Protein AF-A0A351CKR7-F1 (afdb_monomer)

Solvent-accessible surface area (backbone atoms only — not comparable to full-atom values): 3885 Å² total; per-residue (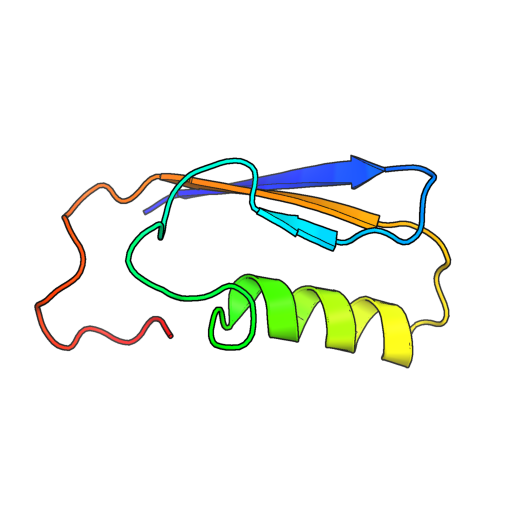Å²): 109,48,79,46,78,45,81,40,88,48,62,60,71,45,78,79,41,53,66,80,92,47,55,69,95,65,28,42,66,54,51,50,51,52,48,52,29,62,77,68,70,50,62,48,16,31,42,33,33,44,48,66,80,62,84,89,86,78,88,73,90,74,91

Foldseek 3Di:
DDKDKDKAQAQDEDEPEDPVVADLVRQVVNVVQNVVCVVVVDRMYMYMYDDDPDDDDDPDDGD

pLDDT: mean 87.16, std 14.73, range [45.19, 97.75]

Mean predicted aligned error: 5.48 Å

Secondary structure (DSSP, 8-state):
-EEEEEEESSS-EEEEES-TTS-GGG-HHHHHHHHHHHHHT---EEEEEEE-SS-S-SS-S--

Radius of gyration: 12.19 Å; Cα contacts (8 Å, |Δi|>4): 91; chains: 1; bounding box: 31×19×27 Å

Structure (mmCIF, N/CA/C/O backbone):
data_AF-A0A351CKR7-F1
#
_entry.id   AF-A0A351CKR7-F1
#
loop_
_atom_site.group_PDB
_atom_site.id
_atom_site.type_symbol
_atom_site.label_atom_id
_atom_site.label_alt_id
_atom_site.label_comp_id
_atom_site.label_asym_id
_atom_site.label_entity_id
_atom_site.label_seq_id
_atom_site.pdbx_PDB_ins_code
_atom_site.Cartn_x
_atom_site.Cartn_y
_atom_site.Cartn_z
_atom_site.occupancy
_atom_site.B_iso_or_equiv
_atom_site.auth_seq_id
_atom_site.auth_comp_id
_atom_site.auth_asym_id
_atom_site.auth_atom_id
_atom_site.pdbx_PDB_model_num
ATOM 1 N N . ASP A 1 1 ? 14.343 -3.578 -1.881 1.00 75.12 1 ASP A N 1
ATOM 2 C CA . ASP A 1 1 ? 13.280 -2.561 -1.771 1.00 75.12 1 ASP A CA 1
ATOM 3 C C . ASP A 1 1 ? 12.827 -2.434 -0.329 1.00 75.12 1 ASP A C 1
ATOM 5 O O . ASP A 1 1 ? 13.116 -3.332 0.455 1.00 75.12 1 ASP A O 1
ATOM 9 N N . GLU A 1 2 ? 12.200 -1.317 0.025 1.00 90.19 2 GLU A N 1
ATOM 10 C CA . GLU A 1 2 ? 11.678 -1.027 1.366 1.00 90.19 2 GLU A CA 1
ATOM 11 C C . GLU A 1 2 ? 10.290 -0.382 1.251 1.00 90.19 2 GLU A C 1
ATOM 13 O O . GLU A 1 2 ? 10.071 0.469 0.387 1.00 90.19 2 GLU A O 1
ATOM 18 N N . LEU A 1 3 ? 9.360 -0.794 2.115 1.00 92.06 3 LEU A N 1
ATOM 19 C CA . LEU A 1 3 ? 8.016 -0.227 2.224 1.00 92.06 3 LEU A CA 1
ATOM 20 C C . LEU A 1 3 ? 7.869 0.465 3.573 1.00 92.06 3 LEU A C 1
ATOM 22 O O . LEU A 1 3 ? 8.218 -0.103 4.607 1.00 92.06 3 LEU A O 1
ATOM 26 N N . LYS A 1 4 ? 7.321 1.678 3.561 1.00 95.62 4 LYS A N 1
ATOM 27 C CA . LYS A 1 4 ? 6.991 2.430 4.772 1.00 95.62 4 LYS A CA 1
ATOM 28 C C . LYS A 1 4 ? 5.496 2.671 4.836 1.00 95.62 4 LYS A C 1
ATOM 30 O O . LYS A 1 4 ? 4.894 3.088 3.849 1.00 95.62 4 LYS A O 1
ATOM 35 N N . PHE A 1 5 ? 4.936 2.445 6.018 1.00 95.38 5 PHE A N 1
ATOM 36 C CA . PHE A 1 5 ? 3.522 2.628 6.304 1.00 95.38 5 PHE A CA 1
ATOM 37 C C . PHE A 1 5 ? 3.359 3.543 7.511 1.00 95.38 5 PHE A C 1
ATOM 39 O O . PHE A 1 5 ? 4.021 3.350 8.531 1.00 95.38 5 PHE A O 1
ATOM 46 N N . SER A 1 6 ? 2.436 4.493 7.409 1.00 96.94 6 SER A N 1
ATOM 47 C CA . SER A 1 6 ? 1.984 5.302 8.539 1.00 96.94 6 SER A CA 1
ATOM 48 C C . SER A 1 6 ? 0.465 5.280 8.591 1.00 96.94 6 SER A C 1
ATOM 50 O O . SER A 1 6 ? -0.193 5.730 7.654 1.00 96.94 6 SER A O 1
ATOM 52 N N . THR A 1 7 ? -0.099 4.775 9.685 1.00 96.38 7 THR A N 1
ATOM 53 C CA . THR A 1 7 ? -1.550 4.743 9.898 1.00 96.38 7 THR A CA 1
ATOM 54 C C . THR A 1 7 ? -2.115 6.146 10.088 1.00 96.38 7 THR A C 1
ATOM 56 O O . THR A 1 7 ? -1.509 6.984 10.761 1.00 96.38 7 THR A O 1
ATOM 59 N N . THR A 1 8 ? -3.301 6.396 9.546 1.00 96.00 8 THR A N 1
ATOM 60 C CA . THR A 1 8 ? -4.027 7.661 9.693 1.00 96.00 8 THR A CA 1
ATOM 61 C C . THR A 1 8 ? -5.379 7.425 10.365 1.00 96.00 8 THR A C 1
ATOM 63 O O . THR A 1 8 ? -5.904 6.315 10.375 1.00 96.00 8 THR A O 1
ATOM 66 N N . LYS A 1 9 ? -5.956 8.483 10.947 1.00 96.19 9 LYS A N 1
ATOM 67 C CA . LYS A 1 9 ? -7.301 8.439 11.550 1.00 96.19 9 LYS A CA 1
ATOM 68 C C . LYS A 1 9 ? -8.443 8.572 10.526 1.00 96.19 9 LYS A C 1
ATOM 70 O O . LYS A 1 9 ? -9.598 8.498 10.919 1.00 96.19 9 LYS A O 1
ATOM 75 N N . SER A 1 10 ? -8.120 8.825 9.257 1.00 94.69 10 SER A N 1
ATOM 76 C CA . SER A 1 10 ? -9.072 8.859 8.135 1.00 94.69 10 SER A CA 1
ATOM 77 C C . SER A 1 10 ? -9.051 7.508 7.435 1.00 94.69 10 SER A C 1
ATOM 79 O O . SER A 1 10 ? -8.006 6.884 7.453 1.00 94.69 10 SER A O 1
ATOM 81 N N . ALA A 1 11 ? -10.124 7.086 6.765 1.00 96.12 11 ALA A N 1
ATOM 82 C CA . ALA A 1 11 ? -10.157 5.832 6.005 1.00 96.12 11 ALA A CA 1
ATOM 83 C C . ALA A 1 11 ? -9.328 5.868 4.702 1.00 96.12 11 ALA A C 1
ATOM 85 O O . ALA A 1 11 ? -9.232 4.871 3.991 1.00 96.12 11 ALA A O 1
ATOM 86 N N . GLU A 1 12 ? -8.726 7.005 4.360 1.00 96.75 12 GLU A N 1
ATOM 87 C CA . GLU A 1 12 ? -7.968 7.152 3.120 1.00 96.75 12 GLU A CA 1
ATOM 88 C C . GLU A 1 12 ? -6.679 6.320 3.107 1.00 96.75 12 GLU A C 1
ATOM 90 O O . GLU A 1 12 ? -5.830 6.406 4.002 1.00 96.75 12 GLU A O 1
ATOM 95 N N . ILE A 1 13 ? -6.513 5.549 2.034 1.00 96.75 13 ILE A N 1
ATOM 96 C CA . ILE A 1 13 ? -5.292 4.812 1.717 1.00 96.75 13 ILE A CA 1
ATOM 97 C C . ILE A 1 13 ? -4.654 5.492 0.516 1.00 96.75 13 ILE A C 1
ATOM 99 O O . ILE A 1 13 ? -5.247 5.513 -0.560 1.00 96.75 13 ILE A O 1
ATOM 103 N N . ILE A 1 14 ? -3.466 6.057 0.715 1.00 95.81 14 ILE A N 1
ATOM 104 C CA . ILE A 1 14 ? -2.780 6.865 -0.296 1.00 95.81 14 ILE A CA 1
ATOM 105 C C . ILE A 1 14 ? -1.312 6.473 -0.414 1.00 95.81 14 IL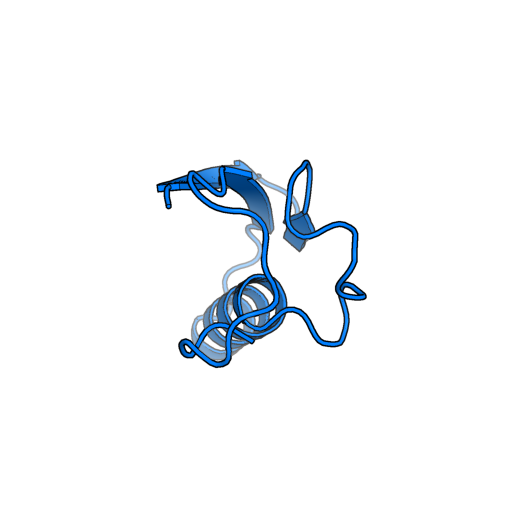E A C 1
ATOM 107 O O . ILE A 1 14 ? -0.634 6.205 0.588 1.00 95.81 14 ILE A O 1
ATOM 111 N N . ARG A 1 15 ? -0.788 6.507 -1.640 1.00 95.44 15 ARG A N 1
ATOM 112 C CA . ARG A 1 15 ? 0.646 6.372 -1.886 1.00 95.44 15 ARG A CA 1
ATOM 113 C C . ARG A 1 15 ? 1.291 7.751 -1.930 1.00 95.44 15 ARG A C 1
ATOM 115 O O . ARG A 1 15 ? 1.003 8.568 -2.794 1.00 95.44 15 ARG A O 1
ATOM 122 N N . VAL A 1 16 ? 2.173 8.008 -0.971 1.00 95.94 16 VAL A N 1
ATOM 123 C CA . VAL A 1 16 ? 2.858 9.296 -0.811 1.00 95.94 16 VAL A CA 1
ATOM 124 C C . VAL A 1 16 ? 4.088 9.392 -1.713 1.00 95.94 16 VAL A C 1
ATOM 126 O O . VAL A 1 16 ? 4.425 10.484 -2.161 1.00 95.94 16 VAL A O 1
ATOM 129 N N . SER A 1 17 ? 4.772 8.275 -1.976 1.00 93.94 17 SER A N 1
ATOM 130 C CA . SER A 1 17 ? 5.944 8.248 -2.860 1.00 93.94 17 SER A CA 1
ATOM 131 C C . SER A 1 17 ? 6.303 6.842 -3.340 1.00 93.94 17 SER A C 1
ATOM 133 O O . SER A 1 17 ? 5.962 5.847 -2.693 1.00 93.94 17 SER A O 1
ATOM 135 N N . GLY A 1 18 ? 7.048 6.766 -4.443 1.00 90.75 18 GLY A N 1
ATOM 136 C CA . GLY A 1 18 ? 7.492 5.522 -5.052 1.00 90.75 18 GLY A CA 1
ATOM 137 C C . GLY A 1 18 ? 6.440 4.883 -5.951 1.00 90.75 18 GLY A C 1
ATOM 138 O O . GLY A 1 18 ? 5.250 5.178 -5.864 1.00 90.75 18 GLY A O 1
ATOM 139 N N . ASN A 1 19 ? 6.901 3.970 -6.807 1.00 88.31 19 ASN A N 1
ATOM 140 C CA . ASN A 1 19 ? 6.069 3.223 -7.754 1.00 88.31 19 ASN A CA 1
ATOM 141 C C . ASN A 1 19 ? 5.224 4.127 -8.681 1.00 88.31 19 ASN A C 1
ATOM 143 O O . ASN A 1 19 ? 4.145 3.748 -9.125 1.00 88.31 19 ASN A O 1
ATOM 147 N N . GLU A 1 20 ? 5.720 5.326 -8.997 1.00 88.88 20 G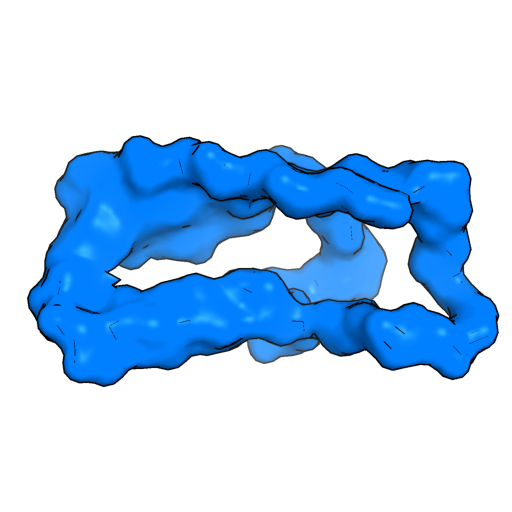LU A N 1
ATOM 148 C CA . GLU A 1 20 ? 5.011 6.386 -9.728 1.00 88.88 20 GLU A CA 1
ATOM 149 C C . GLU A 1 20 ? 4.565 5.942 -11.128 1.00 88.88 20 GLU A C 1
ATOM 151 O O . GLU A 1 20 ? 3.552 6.411 -11.639 1.00 88.88 20 GLU A O 1
ATOM 156 N N . CYS A 1 21 ? 5.287 4.992 -11.727 1.00 88.31 21 CYS A N 1
ATOM 157 C CA . CYS A 1 21 ? 4.955 4.392 -13.020 1.00 88.31 21 CYS A CA 1
ATOM 158 C C . CYS A 1 21 ? 3.746 3.437 -12.974 1.00 88.31 21 CYS A C 1
ATOM 160 O O . CYS A 1 21 ? 3.280 2.994 -14.023 1.00 88.31 21 CYS A O 1
ATOM 162 N N . VAL A 1 22 ? 3.249 3.086 -11.785 1.00 88.69 22 VAL A N 1
ATOM 163 C CA . VAL A 1 22 ? 2.083 2.217 -11.588 1.00 88.69 22 VAL A CA 1
ATOM 164 C C . VAL A 1 22 ? 0.920 3.075 -11.110 1.00 88.69 22 VAL A C 1
ATOM 166 O O . VAL A 1 22 ? 1.028 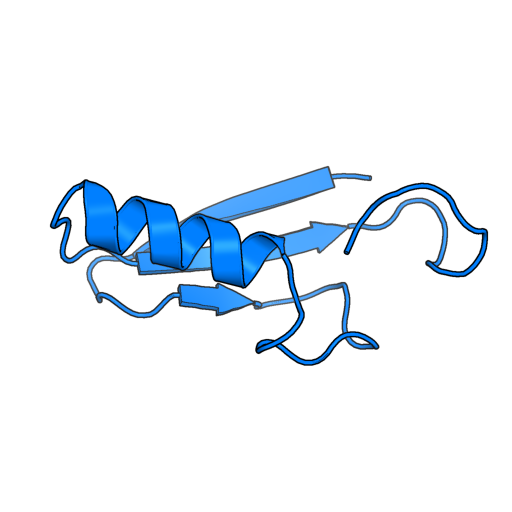3.756 -10.094 1.00 88.69 22 VAL A O 1
ATOM 169 N N . HIS A 1 23 ? -0.207 3.048 -11.819 1.00 90.31 23 HIS A N 1
ATOM 170 C CA . HIS A 1 23 ? -1.419 3.733 -11.365 1.00 90.31 23 HIS A CA 1
ATOM 171 C C . HIS A 1 23 ? -1.914 3.152 -10.038 1.00 90.31 23 HIS A C 1
ATOM 173 O O . HIS A 1 23 ? -1.861 1.943 -9.839 1.00 90.31 23 HIS A O 1
ATOM 179 N N . GLU A 1 24 ? -2.457 3.994 -9.158 1.00 88.50 24 GLU A N 1
ATOM 180 C CA . GLU A 1 24 ? -2.890 3.573 -7.817 1.00 88.50 24 GLU A CA 1
ATOM 181 C C . GLU A 1 24 ? -3.920 2.430 -7.835 1.00 88.50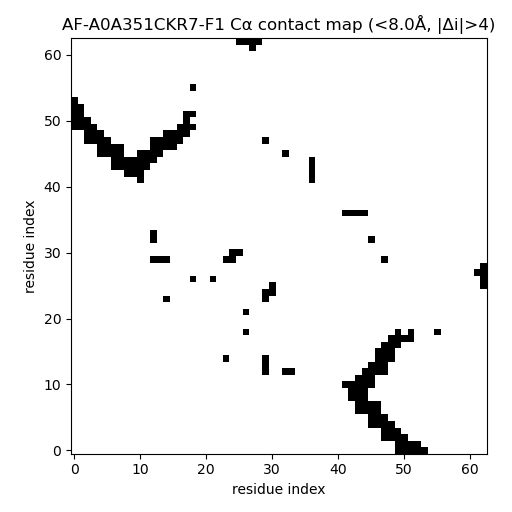 24 GLU A C 1
ATOM 183 O O . GLU A 1 24 ? -3.878 1.541 -6.995 1.00 88.50 24 GLU A O 1
ATOM 188 N N . ASN A 1 25 ? -4.797 2.391 -8.844 1.00 90.12 25 ASN A N 1
ATOM 189 C CA . ASN A 1 25 ? -5.784 1.319 -9.026 1.00 90.12 25 ASN A CA 1
ATOM 190 C C . ASN A 1 25 ? -5.194 -0.028 -9.488 1.00 90.12 25 ASN A C 1
ATOM 192 O O . ASN A 1 25 ? -5.919 -1.018 -9.560 1.00 90.12 25 ASN A O 1
ATOM 196 N N . LYS A 1 26 ? -3.910 -0.058 -9.847 1.00 91.06 26 LYS A N 1
ATOM 197 C CA . LYS A 1 26 ? -3.157 -1.256 -10.232 1.00 91.06 26 LYS A CA 1
ATOM 198 C C . LYS A 1 26 ? -2.001 -1.551 -9.283 1.00 91.06 26 LYS A C 1
ATOM 200 O O . LYS A 1 26 ? -1.343 -2.565 -9.474 1.00 91.06 26 LYS A O 1
ATOM 205 N N . ASP A 1 27 ? -1.753 -0.689 -8.301 1.00 91.56 27 ASP A N 1
ATOM 206 C CA . ASP A 1 27 ? -0.709 -0.893 -7.307 1.00 91.56 27 ASP A CA 1
ATOM 207 C C . ASP A 1 27 ? -1.186 -1.942 -6.295 1.00 91.56 27 ASP A C 1
ATOM 209 O O . ASP A 1 27 ? -2.135 -1.707 -5.536 1.00 91.56 27 ASP A O 1
ATOM 213 N N . LEU A 1 28 ? -0.548 -3.116 -6.282 1.00 92.50 28 LEU A N 1
ATOM 214 C CA . LEU A 1 28 ? -0.955 -4.203 -5.390 1.00 92.50 28 LEU A CA 1
ATOM 215 C C . LEU A 1 28 ? -0.822 -3.834 -3.912 1.00 92.50 28 LEU A C 1
ATOM 217 O O . LEU A 1 28 ? -1.547 -4.392 -3.091 1.00 92.50 28 LEU A O 1
ATOM 221 N N . ILE A 1 29 ? 0.056 -2.898 -3.552 1.00 93.06 29 ILE A N 1
ATOM 222 C CA . ILE A 1 29 ? 0.225 -2.453 -2.168 1.00 93.06 29 ILE A CA 1
ATOM 223 C C . ILE A 1 29 ? -1.015 -1.665 -1.733 1.00 93.06 29 ILE A C 1
ATOM 225 O O . ILE A 1 29 ? -1.533 -1.891 -0.637 1.00 93.06 29 ILE A O 1
ATOM 229 N N . ILE A 1 30 ? -1.535 -0.792 -2.603 1.00 94.69 30 ILE A N 1
ATOM 230 C CA . ILE A 1 30 ? -2.785 -0.060 -2.346 1.00 94.69 30 ILE A CA 1
ATOM 231 C C . ILE A 1 30 ? -3.966 -1.030 -2.295 1.00 94.69 30 ILE A C 1
ATOM 233 O O . ILE A 1 30 ? -4.742 -0.997 -1.338 1.00 94.69 30 ILE A O 1
ATOM 237 N N . LEU A 1 31 ? -4.081 -1.929 -3.277 1.00 95.50 31 LEU A N 1
ATOM 238 C CA . LEU A 1 31 ? -5.174 -2.902 -3.340 1.00 95.50 31 LEU A CA 1
ATOM 239 C C . LEU A 1 31 ? -5.182 -3.842 -2.125 1.00 95.50 31 LEU A C 1
ATOM 241 O O . LEU A 1 31 ? -6.245 -4.124 -1.572 1.00 95.50 31 LEU A O 1
ATOM 245 N N . ALA A 1 32 ? -4.011 -4.291 -1.665 1.00 95.31 32 ALA A N 1
ATOM 246 C CA . ALA A 1 32 ? -3.885 -5.124 -0.473 1.00 95.31 32 ALA A CA 1
ATOM 247 C C . ALA A 1 32 ? -4.282 -4.369 0.802 1.00 95.31 32 ALA A C 1
ATOM 249 O O . ALA A 1 32 ? -5.003 -4.915 1.638 1.00 95.31 32 ALA A O 1
ATOM 250 N N . ALA A 1 33 ? -3.865 -3.109 0.947 1.00 95.31 33 ALA A N 1
ATOM 251 C CA . ALA A 1 33 ? -4.242 -2.287 2.092 1.00 95.31 33 ALA A CA 1
ATOM 252 C C . ALA A 1 33 ? -5.760 -2.016 2.123 1.00 95.31 33 ALA A C 1
ATOM 254 O O . ALA A 1 33 ? -6.377 -2.117 3.183 1.00 95.31 33 ALA A O 1
ATOM 255 N N . GLN A 1 34 ? -6.380 -1.750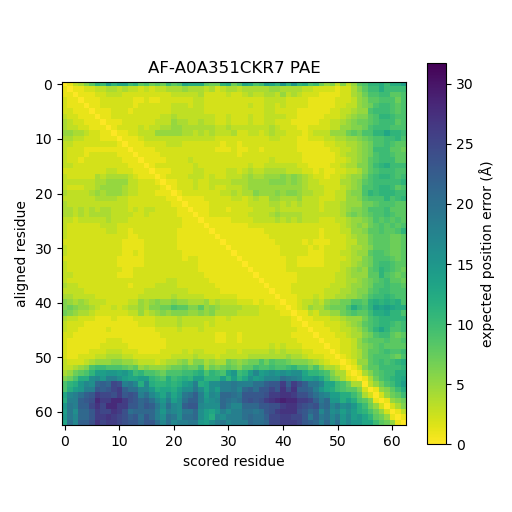 0.967 1.00 95.81 34 GLN A N 1
ATOM 256 C CA . GLN A 1 34 ? -7.836 -1.599 0.842 1.00 95.81 34 GLN A CA 1
ATOM 257 C C . GLN A 1 34 ? -8.583 -2.897 1.160 1.00 95.81 34 GLN A C 1
ATOM 259 O O . GLN A 1 34 ? -9.590 -2.870 1.868 1.00 95.81 34 GLN A O 1
ATOM 264 N N . ALA A 1 35 ? -8.090 -4.039 0.672 1.00 96.44 35 ALA A N 1
ATOM 265 C CA . ALA A 1 35 ? -8.662 -5.338 1.004 1.00 96.44 35 ALA A CA 1
ATOM 266 C C . ALA A 1 35 ? -8.602 -5.586 2.517 1.00 96.44 35 ALA A C 1
ATOM 268 O O . ALA A 1 35 ?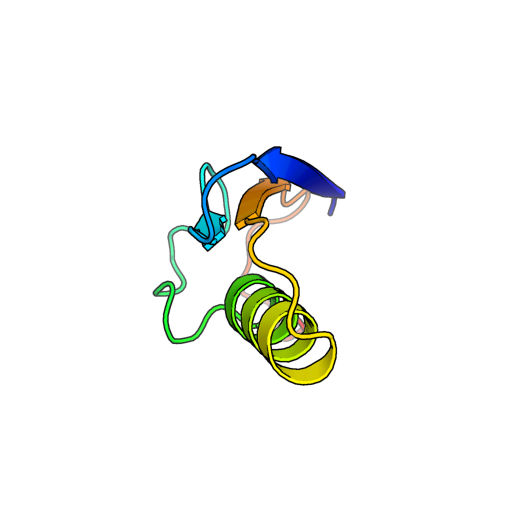 -9.626 -5.891 3.118 1.00 96.44 35 ALA A O 1
ATOM 269 N N . LEU A 1 36 ? -7.448 -5.360 3.151 1.00 95.75 36 LEU A N 1
ATOM 270 C CA . LEU A 1 36 ? -7.294 -5.503 4.599 1.00 95.75 36 LEU A CA 1
ATOM 271 C C . LEU A 1 36 ? -8.256 -4.591 5.373 1.00 95.75 36 LEU A C 1
ATOM 273 O O . LEU A 1 36 ? -8.908 -5.043 6.314 1.00 95.75 36 LEU A O 1
ATOM 277 N N . GLN A 1 37 ? -8.376 -3.324 4.972 1.00 96.38 37 GLN A N 1
ATOM 278 C CA . GLN A 1 37 ? -9.310 -2.379 5.583 1.00 96.38 37 GLN A CA 1
ATOM 279 C C . GLN A 1 37 ? -10.758 -2.881 5.492 1.00 96.38 37 GLN A C 1
ATOM 281 O O . GLN A 1 37 ? -11.475 -2.875 6.493 1.00 96.38 37 GLN A O 1
ATOM 286 N N . ARG A 1 38 ? -11.174 -3.373 4.317 1.00 96.44 38 ARG A N 1
ATOM 287 C CA . ARG A 1 38 ? -12.521 -3.910 4.092 1.00 96.44 38 ARG A CA 1
ATOM 288 C C . ARG A 1 38 ? -12.792 -5.167 4.916 1.00 96.44 38 ARG A C 1
ATOM 290 O O . ARG A 1 38 ? -13.830 -5.232 5.563 1.00 96.44 38 ARG A O 1
ATOM 297 N N . GLU A 1 39 ? -11.882 -6.140 4.907 1.00 97.75 39 GLU A N 1
ATOM 298 C CA . GLU A 1 39 ? -12.071 -7.413 5.624 1.00 97.75 39 GLU A CA 1
ATOM 299 C C . GLU A 1 39 ? -12.088 -7.225 7.149 1.00 97.75 39 GLU A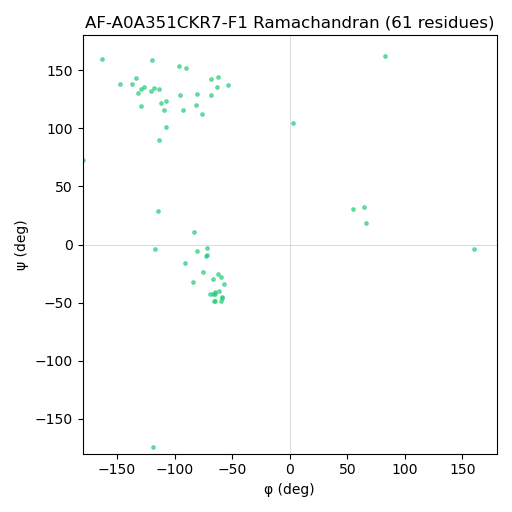 C 1
ATOM 301 O O . GLU A 1 39 ? -12.750 -7.970 7.866 1.00 97.75 39 GLU A O 1
ATOM 306 N N . THR A 1 40 ? -11.379 -6.216 7.660 1.00 96.44 40 THR A N 1
ATOM 307 C CA . THR A 1 40 ? -11.334 -5.917 9.102 1.00 96.44 40 THR A CA 1
ATOM 308 C C . THR A 1 40 ? -12.410 -4.931 9.558 1.00 96.44 40 THR A C 1
ATOM 310 O O . THR A 1 40 ? -12.649 -4.808 10.758 1.00 96.44 40 THR A O 1
ATOM 313 N N . GLY A 1 41 ? -13.051 -4.211 8.631 1.00 94.94 41 GLY A N 1
ATOM 314 C CA . GLY A 1 41 ? -14.031 -3.165 8.940 1.00 94.94 41 GLY A CA 1
ATOM 315 C C . GLY A 1 41 ? -13.437 -1.942 9.651 1.00 94.94 41 GLY A C 1
ATOM 316 O O . GLY A 1 41 ? -14.165 -1.183 10.290 1.00 94.94 41 GLY A O 1
ATOM 317 N N . ILE A 1 42 ? -12.117 -1.750 9.585 1.00 93.94 42 ILE A N 1
ATOM 318 C CA . ILE A 1 42 ? -11.418 -0.670 10.288 1.00 93.94 42 ILE A CA 1
ATOM 319 C C . ILE A 1 42 ? -11.551 0.644 9.502 1.00 93.94 42 ILE A C 1
ATOM 321 O O . ILE A 1 42 ? -11.228 0.709 8.324 1.00 93.94 42 ILE A O 1
ATOM 325 N N . GLY A 1 43 ? -11.962 1.726 10.171 1.00 93.81 43 GLY A N 1
ATOM 326 C CA . GLY A 1 43 ? -12.077 3.070 9.573 1.00 93.81 43 GLY A CA 1
ATOM 327 C C . GLY A 1 43 ? -10.771 3.879 9.514 1.00 93.81 43 GLY A C 1
ATOM 328 O O . GLY A 1 43 ? -10.804 5.082 9.273 1.00 93.81 43 GLY A O 1
ATOM 329 N N . LEU A 1 44 ? -9.632 3.244 9.794 1.00 95.88 44 LEU A N 1
ATOM 330 C CA . LEU A 1 44 ? -8.298 3.842 9.711 1.00 95.88 44 LEU A CA 1
ATOM 331 C C . LEU A 1 44 ? -7.707 3.630 8.324 1.00 95.88 44 LEU A C 1
ATOM 333 O O . LEU A 1 44 ? -7.973 2.625 7.671 1.00 95.88 44 LEU A O 1
ATOM 337 N N . GLY A 1 45 ? -6.847 4.545 7.919 1.00 96.69 45 GLY A N 1
ATOM 338 C CA . GLY A 1 45 ? -6.212 4.576 6.614 1.00 96.69 45 GLY A CA 1
ATOM 339 C C . GLY A 1 45 ? -4.706 4.460 6.740 1.00 96.69 45 GLY A C 1
ATOM 340 O O . GLY A 1 45 ? -4.156 4.248 7.828 1.00 96.69 45 GLY A O 1
ATOM 341 N N . ALA A 1 46 ? -4.016 4.601 5.615 1.00 97.19 46 ALA A N 1
ATOM 342 C CA . ALA A 1 46 ? -2.575 4.426 5.555 1.00 97.19 46 ALA A CA 1
ATOM 343 C C . ALA A 1 46 ? -1.935 5.337 4.510 1.00 97.19 46 ALA A C 1
ATOM 345 O O . ALA A 1 46 ? -2.412 5.472 3.386 1.00 97.19 46 ALA A O 1
ATOM 346 N N . LYS A 1 47 ? -0.800 5.920 4.885 1.00 97.44 47 LYS A N 1
ATOM 347 C CA . LYS A 1 47 ? 0.153 6.532 3.962 1.00 97.44 47 LYS A CA 1
ATOM 348 C C . LYS A 1 47 ? 1.232 5.515 3.635 1.00 97.44 47 LYS A C 1
ATOM 350 O O . LYS A 1 47 ? 1.826 4.954 4.557 1.00 97.44 47 LYS A O 1
ATOM 355 N N . ILE A 1 48 ? 1.481 5.304 2.350 1.00 96.19 48 ILE A N 1
ATOM 356 C CA . ILE A 1 48 ? 2.375 4.260 1.850 1.00 96.19 48 ILE A CA 1
ATOM 357 C C . ILE A 1 48 ? 3.500 4.901 1.040 1.00 96.19 48 ILE A C 1
ATOM 359 O O . ILE A 1 48 ? 3.241 5.724 0.164 1.00 96.19 48 ILE A O 1
ATOM 363 N N . SER A 1 49 ? 4.743 4.513 1.310 1.00 95.31 49 SER A N 1
ATOM 364 C CA . SER A 1 49 ? 5.910 4.935 0.532 1.00 95.31 49 SER A CA 1
ATOM 365 C C . SER A 1 49 ? 6.745 3.733 0.115 1.00 95.31 49 SER A C 1
ATOM 367 O O . SER A 1 49 ? 7.055 2.873 0.943 1.00 95.31 49 SER A O 1
ATOM 369 N N . VAL A 1 50 ? 7.150 3.702 -1.154 1.00 91.31 50 VAL A N 1
ATOM 370 C CA . VAL A 1 50 ? 7.970 2.632 -1.733 1.00 91.31 50 VAL A CA 1
ATOM 371 C C . VAL A 1 50 ? 9.357 3.166 -2.062 1.00 91.31 50 VAL A C 1
ATOM 373 O O . VAL A 1 50 ? 9.515 4.082 -2.862 1.00 91.31 50 VAL A O 1
ATOM 376 N N . ILE A 1 51 ? 10.388 2.565 -1.479 1.00 88.69 51 ILE A N 1
ATOM 377 C CA . ILE A 1 51 ? 11.781 2.859 -1.811 1.00 88.69 51 ILE A CA 1
ATOM 378 C C . ILE A 1 51 ? 12.322 1.672 -2.602 1.00 88.69 51 ILE A C 1
ATOM 380 O O . ILE A 1 51 ? 12.670 0.621 -2.051 1.00 88.69 51 ILE A O 1
ATOM 384 N N . LYS A 1 52 ? 12.380 1.839 -3.923 1.00 79.75 52 LYS A N 1
ATOM 385 C CA . LYS A 1 52 ? 12.979 0.856 -4.824 1.00 79.75 52 LYS A CA 1
ATOM 386 C C . LYS A 1 52 ? 14.495 1.043 -4.811 1.00 79.75 52 LYS A C 1
ATOM 388 O O . LYS A 1 52 ? 14.993 2.110 -5.151 1.00 79.75 52 LYS A O 1
ATOM 393 N N . LYS A 1 53 ? 15.239 0.009 -4.410 1.00 77.38 53 LYS A N 1
ATOM 394 C CA . LYS A 1 53 ? 16.711 0.005 -4.495 1.00 77.38 53 LYS A CA 1
ATOM 395 C C . LYS A 1 53 ? 17.179 -0.211 -5.936 1.00 77.38 53 LYS A C 1
ATOM 397 O O . LYS A 1 53 ? 18.288 0.179 -6.275 1.00 77.38 53 LYS A O 1
ATOM 402 N N . ILE A 1 54 ? 16.332 -0.822 -6.767 1.00 70.75 54 ILE A N 1
ATOM 403 C CA . ILE A 1 54 ? 16.562 -1.030 -8.197 1.00 70.75 54 ILE A CA 1
ATOM 404 C C . ILE A 1 54 ? 15.293 -0.585 -8.943 1.00 70.75 54 ILE A C 1
ATOM 406 O O . ILE A 1 54 ? 14.201 -1.005 -8.545 1.00 70.75 54 ILE A O 1
ATOM 410 N N . PRO A 1 55 ? 15.402 0.257 -9.991 1.00 64.12 55 PRO A N 1
ATOM 411 C CA . PRO A 1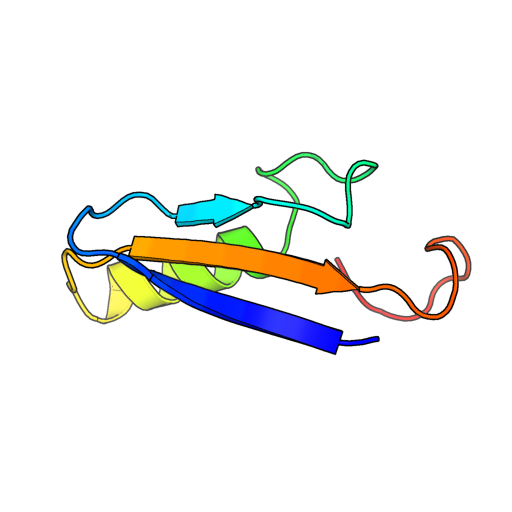 55 ? 14.256 0.685 -10.789 1.00 64.12 55 PRO A CA 1
ATOM 412 C C . PRO A 1 55 ? 13.446 -0.505 -11.320 1.00 64.12 55 PRO A C 1
ATOM 414 O O . PRO A 1 55 ? 14.005 -1.505 -11.772 1.00 64.12 55 PRO A O 1
ATOM 417 N N . SER A 1 56 ? 12.119 -0.404 -11.257 1.00 62.28 56 SER A N 1
ATOM 418 C CA . SER A 1 56 ? 11.191 -1.427 -11.751 1.00 62.28 56 SER A CA 1
ATOM 419 C C . SER A 1 56 ? 11.324 -1.609 -13.275 1.00 62.28 56 SER A C 1
ATOM 421 O O . SER A 1 56 ? 11.368 -0.618 -13.999 1.00 62.28 56 SER A O 1
ATOM 423 N N . GLY A 1 57 ? 11.353 -2.854 -13.776 1.00 56.69 57 GLY A N 1
ATOM 424 C CA . GLY A 1 57 ? 11.415 -3.138 -15.226 1.00 56.69 57 GLY A CA 1
ATOM 425 C C . GLY A 1 57 ? 11.902 -4.536 -15.650 1.00 56.69 57 GLY A C 1
ATOM 426 O O . GLY A 1 57 ? 11.889 -4.841 -16.836 1.00 56.69 57 GLY A O 1
ATOM 427 N N . GLY A 1 58 ? 12.319 -5.398 -14.714 1.00 51.88 58 GLY A N 1
ATOM 428 C CA . GLY A 1 58 ? 13.011 -6.663 -15.021 1.00 51.88 58 GLY A CA 1
ATOM 429 C C . GLY A 1 58 ? 12.280 -7.961 -14.662 1.00 51.88 58 GLY A C 1
ATOM 430 O O . GLY A 1 58 ? 12.946 -8.936 -14.338 1.00 51.88 58 GLY A O 1
ATOM 431 N N . GLY A 1 59 ? 10.943 -7.996 -14.652 1.00 52.59 59 GLY A N 1
ATOM 432 C CA . GLY A 1 59 ? 10.211 -9.266 -14.497 1.00 52.59 59 GLY A CA 1
ATOM 433 C C . GLY A 1 59 ? 10.408 -9.989 -13.154 1.00 52.59 59 GLY A C 1
ATOM 434 O O . GLY A 1 59 ? 10.363 -11.213 -13.103 1.00 52.59 59 GLY A O 1
ATOM 435 N N . LEU A 1 60 ? 10.612 -9.252 -12.062 1.00 45.19 60 LEU A N 1
ATOM 436 C CA . LEU A 1 60 ? 10.715 -9.802 -10.707 1.00 45.19 60 LEU A CA 1
ATOM 437 C C . LEU A 1 60 ? 9.523 -9.315 -9.886 1.00 45.19 60 LEU A C 1
ATOM 439 O O . LEU A 1 60 ? 9.563 -8.233 -9.309 1.00 45.19 60 LEU A O 1
ATOM 443 N N . GLY A 1 61 ? 8.456 -10.118 -9.941 1.00 53.62 61 GLY A N 1
ATOM 444 C CA . GLY A 1 61 ? 7.222 -10.073 -9.151 1.00 53.62 61 GLY A CA 1
ATOM 445 C C . GLY A 1 61 ? 7.076 -8.918 -8.162 1.00 53.62 61 GLY A C 1
ATOM 446 O O . GLY A 1 61 ? 7.644 -8.928 -7.076 1.00 53.62 61 GLY A O 1
ATOM 447 N N . GLY A 1 62 ? 6.247 -7.956 -8.533 1.00 52.22 62 GLY A N 1
ATOM 448 C CA . GLY A 1 62 ? 5.836 -6.856 -7.679 1.00 52.22 62 GLY A CA 1
ATOM 449 C C . GLY A 1 62 ? 4.884 -6.004 -8.485 1.00 52.22 62 GLY A C 1
ATOM 450 O O . GLY A 1 62 ? 5.294 -4.974 -9.013 1.00 52.22 62 GLY A O 1
ATOM 451 N N . GLY A 1 63 ? 3.668 -6.513 -8.702 1.00 46.03 63 GLY A N 1
ATOM 452 C CA . GLY A 1 63 ? 2.580 -5.605 -9.061 1.00 46.03 63 GLY A CA 1
ATOM 453 C C . GLY A 1 63 ? 2.364 -4.571 -7.958 1.00 46.03 63 GLY A C 1
ATOM 454 O O . GLY A 1 63 ? 2.929 -4.749 -6.855 1.00 46.03 63 GLY A O 1
#

Nearest PDB structures (foldseek):
  8ckh-assembly1_B  TM=8.255E-01  e=1.723E-02  Klebsiella pneumoniae
  1fwk-assembly1_A  TM=8.338E-01  e=8.046E-02  Methanocaldococcus jannaschii
  7t71-assembly1_B-2  TM=5.772E-01  e=5.123E+00  Picrophilus oshimae DSM 9789
  7t71-assembly1_A  TM=5.722E-01  e=9.363E+00  Picrophilus oshimae DSM 9789
  6rm3-assembly1_SQ0  TM=4.353E-01  e=4.481E+00  Vairimorpha necatrix

Sequence (63 aa):
DELKFSTTKSAEIIRVSGNECVHENKDLIILAAQALQRETGIGLGAKISVIKKIPSGGGLGGG